Protein AF-A0AAV6ZN54-F1 (afdb_monomer)

Sequence (84 aa):
MVAFAGWSLPVQYQDSHMTSHLHTRQRCSLFDVSHMLQTRIHGKDRISFIESLVVGDIAELKPNQARGRSCDYSHRIYRQGAEL

Structure (mmCIF, N/CA/C/O backbone):
data_AF-A0AAV6ZN54-F1
#
_entry.id   AF-A0AAV6ZN54-F1
#
loop_
_atom_site.group_PDB
_atom_site.id
_atom_site.type_symbol
_atom_site.label_atom_id
_atom_site.label_alt_id
_atom_site.label_comp_id
_atom_site.label_asym_id
_atom_site.label_entity_id
_atom_site.label_seq_id
_atom_site.pdbx_PDB_ins_code
_atom_site.Cartn_x
_atom_site.Cartn_y
_atom_site.Cartn_z
_atom_site.occupancy
_atom_site.B_iso_or_equiv
_atom_site.auth_seq_id
_atom_site.auth_comp_id
_atom_site.auth_asym_id
_atom_site.auth_atom_id
_atom_site.pdbx_PDB_model_num
ATOM 1 N N . MET A 1 1 ? -2.319 -3.507 -23.638 1.00 75.06 1 MET A N 1
ATOM 2 C CA . MET A 1 1 ? -3.125 -3.668 -22.408 1.00 75.06 1 MET A CA 1
ATOM 3 C C . MET A 1 1 ? -3.273 -5.150 -22.126 1.00 75.06 1 MET A C 1
ATOM 5 O O . MET A 1 1 ? -3.365 -5.910 -23.083 1.00 75.06 1 MET A O 1
ATOM 9 N N . VAL A 1 2 ? -3.244 -5.559 -20.860 1.00 79.62 2 VAL A N 1
ATOM 10 C CA . VAL A 1 2 ? -3.323 -6.968 -20.440 1.00 79.62 2 VAL A CA 1
ATOM 11 C C . VAL A 1 2 ? -4.439 -7.120 -19.413 1.00 79.62 2 VAL A C 1
ATOM 13 O O . VAL A 1 2 ? -4.632 -6.243 -18.572 1.00 79.62 2 VAL A O 1
ATOM 16 N N . ALA A 1 3 ? -5.177 -8.226 -19.492 1.00 84.88 3 ALA A N 1
ATOM 17 C CA . ALA A 1 3 ? -6.199 -8.560 -18.512 1.00 84.88 3 ALA A CA 1
ATOM 18 C C . ALA A 1 3 ? -5.550 -9.061 -17.212 1.00 84.88 3 ALA A C 1
ATOM 20 O O . ALA A 1 3 ? -4.785 -10.025 -17.225 1.00 84.88 3 ALA A O 1
ATOM 21 N N . PHE A 1 4 ? -5.875 -8.425 -16.091 1.00 81.56 4 PHE A N 1
ATOM 22 C CA . PHE A 1 4 ? -5.414 -8.804 -14.760 1.00 81.56 4 PHE A CA 1
ATOM 23 C C . PHE A 1 4 ? -6.542 -8.622 -13.742 1.00 81.56 4 PHE A C 1
ATOM 25 O O . PHE A 1 4 ? -7.088 -7.531 -13.616 1.00 81.56 4 PHE A O 1
ATOM 32 N N . ALA A 1 5 ? -6.912 -9.691 -13.027 1.00 80.06 5 ALA A N 1
ATOM 33 C CA . ALA A 1 5 ? -7.973 -9.682 -12.009 1.00 80.06 5 ALA A CA 1
ATOM 34 C C . ALA A 1 5 ? -9.312 -9.050 -12.472 1.00 80.06 5 ALA A C 1
ATOM 36 O O . ALA A 1 5 ? -10.017 -8.427 -11.683 1.00 80.06 5 ALA A O 1
ATOM 37 N N . GLY A 1 6 ? -9.655 -9.185 -13.760 1.00 82.56 6 GLY A N 1
ATOM 38 C CA . GLY A 1 6 ? -10.860 -8.588 -14.358 1.00 82.56 6 GLY A CA 1
ATOM 39 C C . GLY A 1 6 ? -10.705 -7.136 -14.833 1.00 82.56 6 GLY A C 1
ATOM 40 O O . GLY A 1 6 ? -11.633 -6.593 -15.424 1.00 82.56 6 GLY A O 1
ATOM 41 N N . TRP A 1 7 ? -9.534 -6.526 -14.643 1.00 82.31 7 TRP A N 1
ATOM 42 C CA . TRP A 1 7 ? -9.196 -5.181 -15.106 1.00 82.31 7 TRP A CA 1
ATOM 43 C C . TRP A 1 7 ? -8.292 -5.230 -16.338 1.00 82.31 7 TRP A C 1
ATOM 45 O O . TRP A 1 7 ? -7.490 -6.147 -16.507 1.00 82.31 7 TRP A O 1
ATOM 55 N N . SER A 1 8 ? -8.395 -4.221 -17.201 1.00 86.19 8 SER A N 1
ATOM 56 C CA . SER A 1 8 ? -7.475 -4.025 -18.324 1.00 86.19 8 SER A CA 1
ATOM 57 C C . SER A 1 8 ? -6.376 -3.057 -17.895 1.00 86.19 8 SER A C 1
ATOM 59 O O . SER A 1 8 ? -6.627 -1.858 -17.794 1.00 86.19 8 SER A O 1
ATOM 61 N N . LEU A 1 9 ? -5.169 -3.569 -17.643 1.00 85.38 9 LEU A N 1
ATOM 62 C CA . LEU A 1 9 ? -4.044 -2.791 -17.120 1.00 85.38 9 LEU A CA 1
ATOM 63 C C . LEU A 1 9 ? -2.929 -2.590 -18.167 1.00 85.38 9 LEU A C 1
ATOM 65 O O . LEU A 1 9 ? -2.675 -3.471 -19.004 1.00 85.38 9 LEU A O 1
ATOM 69 N N . PRO A 1 10 ? -2.224 -1.446 -18.138 1.00 81.44 10 PRO A N 1
ATOM 70 C CA . PRO A 1 10 ? -1.044 -1.218 -18.961 1.00 81.44 10 PRO A CA 1
ATOM 71 C C . PRO A 1 10 ? 0.182 -1.894 -18.328 1.00 81.44 10 PRO A C 1
ATOM 73 O O . PRO A 1 10 ? 0.751 -1.402 -17.361 1.00 81.44 10 PRO A O 1
ATOM 76 N N . VAL A 1 11 ? 0.603 -3.037 -18.879 1.00 79.94 11 VAL A N 1
ATOM 77 C CA . VAL A 1 11 ? 1.793 -3.775 -18.398 1.00 79.94 11 VAL A CA 1
ATOM 78 C C . VAL A 1 11 ? 3.105 -3.102 -18.810 1.00 79.94 11 VAL A C 1
ATOM 80 O O . VAL A 1 11 ? 4.085 -3.139 -18.072 1.00 79.94 11 VAL A O 1
ATOM 83 N N . GLN A 1 12 ? 3.119 -2.459 -19.974 1.00 81.12 12 GLN A N 1
ATOM 84 C CA . GLN A 1 12 ? 4.238 -1.657 -20.451 1.00 81.12 12 GLN A CA 1
ATOM 85 C C . GLN A 1 12 ? 3.714 -0.442 -21.200 1.00 81.12 12 GLN A C 1
ATOM 87 O O . GLN A 1 12 ? 2.684 -0.516 -21.879 1.00 81.12 12 GLN A O 1
ATOM 92 N N . TYR A 1 13 ? 4.445 0.656 -21.066 1.00 80.69 13 TYR A N 1
ATOM 93 C CA . TYR A 1 13 ? 4.297 1.827 -21.918 1.00 80.69 13 TYR A CA 1
ATO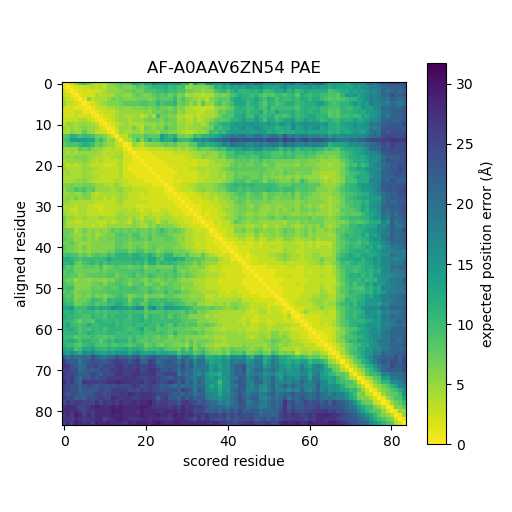M 94 C C . TYR A 1 13 ? 5.292 1.715 -23.084 1.00 80.69 13 TYR A C 1
ATOM 96 O O . TYR A 1 13 ? 5.845 0.645 -23.311 1.00 80.69 13 TYR A O 1
ATOM 104 N N . GLN A 1 14 ? 5.468 2.774 -23.873 1.00 74.00 14 GLN A N 1
ATOM 105 C CA . GLN A 1 14 ? 6.253 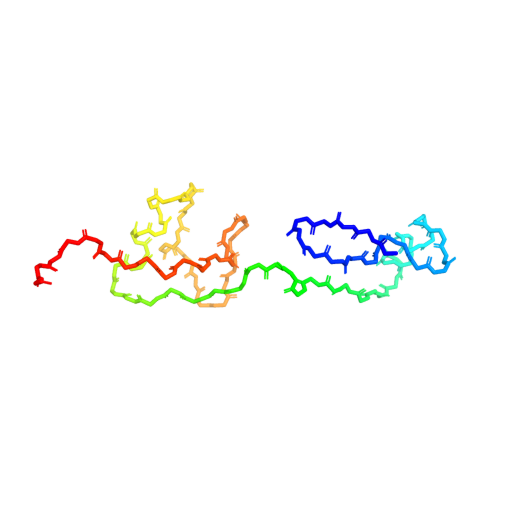2.735 -25.118 1.00 74.00 14 GLN A CA 1
ATOM 106 C C . GLN A 1 14 ? 7.699 2.224 -24.934 1.00 74.00 14 GLN A C 1
ATOM 108 O O . GLN A 1 14 ? 8.227 1.574 -25.833 1.00 74.00 14 GLN A O 1
ATOM 113 N N . ASP A 1 15 ? 8.310 2.480 -23.774 1.00 73.06 15 ASP A N 1
ATOM 114 C CA . ASP A 1 15 ? 9.665 2.041 -23.430 1.00 73.06 15 ASP A CA 1
ATOM 115 C C . ASP A 1 15 ? 9.714 0.643 -22.783 1.00 73.06 15 ASP A C 1
ATOM 117 O O . ASP A 1 15 ? 8.714 0.092 -22.324 1.00 73.06 15 ASP A O 1
ATOM 121 N N . SER A 1 16 ? 10.922 0.079 -22.670 1.00 81.19 16 SER A N 1
ATOM 122 C CA . SER A 1 16 ? 11.143 -1.200 -21.984 1.00 81.19 16 SER A CA 1
ATOM 123 C C . SER A 1 16 ? 10.841 -1.138 -20.477 1.00 81.19 16 SER A C 1
ATOM 125 O O . SER A 1 16 ? 11.082 -0.123 -19.817 1.00 81.19 16 SER A O 1
ATOM 127 N N . HIS A 1 17 ? 10.443 -2.275 -19.894 1.00 83.38 17 HIS A N 1
ATOM 128 C CA . HIS A 1 17 ? 10.272 -2.429 -18.442 1.00 83.38 17 HIS A CA 1
ATOM 129 C C . HIS A 1 17 ? 11.510 -2.015 -17.634 1.00 83.38 17 HIS A C 1
ATOM 131 O O . HIS A 1 17 ? 11.386 -1.426 -16.561 1.00 83.38 17 HIS A O 1
ATOM 137 N N . MET A 1 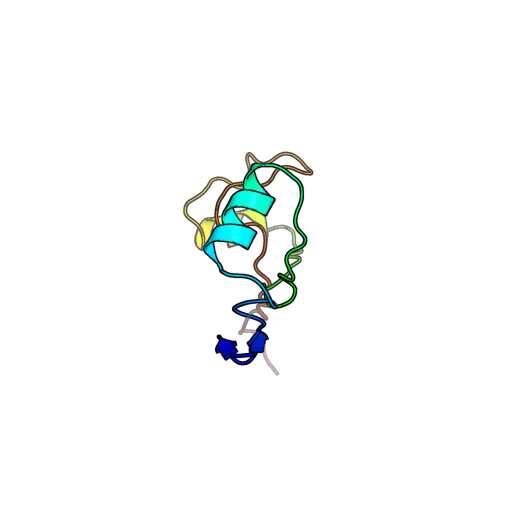18 ? 12.708 -2.306 -18.154 1.00 87.62 18 MET A N 1
ATOM 138 C CA . MET A 1 18 ? 13.974 -1.952 -17.508 1.00 87.62 18 MET A CA 1
ATOM 139 C C . MET A 1 18 ? 14.149 -0.437 -17.436 1.00 87.62 18 MET A C 1
ATOM 141 O O . MET A 1 18 ? 14.538 0.092 -16.394 1.00 87.62 18 MET A O 1
ATOM 145 N N . THR A 1 19 ? 13.804 0.266 -18.516 1.00 88.38 19 THR A N 1
ATOM 146 C CA . THR A 1 19 ? 13.842 1.729 -18.574 1.00 88.38 19 THR A CA 1
ATOM 147 C C . THR A 1 19 ? 12.881 2.331 -17.555 1.00 88.38 19 THR A C 1
ATOM 149 O O . THR A 1 19 ? 13.294 3.180 -16.765 1.00 88.38 19 THR A O 1
ATOM 152 N N . SER A 1 20 ? 11.630 1.859 -17.505 1.00 87.31 20 SER A N 1
ATOM 153 C CA . SER A 1 20 ? 10.650 2.329 -16.517 1.00 87.31 20 SER A CA 1
ATOM 154 C C . SER A 1 20 ? 11.103 2.043 -15.084 1.00 87.31 20 SER A C 1
ATOM 156 O O . SER A 1 20 ? 11.012 2.923 -14.231 1.00 87.31 20 SER A O 1
ATOM 158 N N . HIS A 1 21 ? 11.668 0.859 -14.817 1.00 90.31 21 HIS A N 1
ATOM 159 C CA . HIS A 1 21 ? 12.166 0.510 -13.487 1.00 90.31 21 HIS A CA 1
ATOM 160 C C . HIS A 1 21 ? 13.304 1.431 -13.028 1.00 90.31 21 HIS A C 1
ATOM 162 O O . HIS A 1 21 ? 13.270 1.963 -11.913 1.00 90.31 21 HIS A O 1
ATOM 168 N N . LEU A 1 22 ? 14.300 1.650 -13.892 1.00 93.50 22 LEU A N 1
ATOM 169 C CA . LEU A 1 22 ? 15.412 2.558 -13.608 1.00 93.50 22 LEU A CA 1
ATOM 170 C C . LEU A 1 22 ? 14.920 3.999 -13.438 1.00 93.50 22 LEU A C 1
ATOM 172 O O . LEU A 1 22 ? 15.373 4.690 -12.526 1.00 93.50 22 LEU A O 1
ATOM 176 N N . HIS A 1 23 ? 13.951 4.433 -14.247 1.00 91.31 23 HIS A N 1
ATOM 177 C CA . HIS A 1 23 ? 13.351 5.759 -14.137 1.00 91.31 23 HIS A CA 1
ATOM 178 C C . HIS A 1 23 ? 12.652 5.965 -12.787 1.00 91.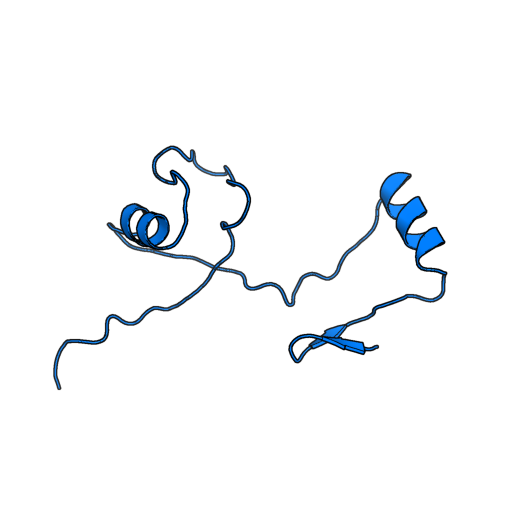31 23 HIS A C 1
ATOM 180 O O . HIS A 1 23 ? 12.903 6.977 -12.138 1.00 91.31 23 HIS A O 1
ATOM 186 N N . THR A 1 24 ? 11.854 5.005 -12.307 1.00 92.56 24 THR A N 1
ATOM 187 C CA . THR A 1 24 ? 11.213 5.091 -10.982 1.00 92.56 24 THR A CA 1
ATOM 188 C C . THR A 1 24 ? 12.229 5.182 -9.849 1.00 92.56 24 THR A C 1
ATOM 190 O O . THR A 1 24 ? 11.995 5.891 -8.877 1.00 92.56 24 THR A O 1
ATOM 193 N N . ARG A 1 25 ? 13.367 4.485 -9.959 1.00 94.00 25 ARG A N 1
ATOM 194 C CA . ARG A 1 25 ? 14.413 4.519 -8.924 1.00 94.00 25 ARG A CA 1
ATOM 195 C C . ARG A 1 25 ? 15.251 5.794 -8.936 1.00 94.00 25 ARG A C 1
ATOM 197 O O . ARG A 1 25 ? 15.731 6.198 -7.885 1.00 94.00 25 ARG A O 1
ATOM 204 N N . GLN A 1 26 ? 15.478 6.377 -10.110 1.00 95.44 26 GLN A N 1
ATOM 205 C CA . GLN A 1 26 ? 16.333 7.558 -10.274 1.00 95.44 26 GLN A CA 1
ATOM 206 C C . GLN A 1 26 ? 15.555 8.878 -10.221 1.00 95.44 26 GLN A C 1
ATOM 208 O O . GLN A 1 26 ? 16.153 9.928 -10.003 1.00 95.44 26 GLN A O 1
ATOM 213 N N . ARG A 1 27 ? 14.249 8.847 -10.499 1.00 92.81 27 ARG A N 1
ATOM 214 C CA . ARG A 1 27 ? 13.384 10.025 -10.637 1.00 92.81 27 ARG A CA 1
ATOM 215 C C . ARG A 1 27 ? 12.046 9.778 -9.928 1.00 92.81 27 ARG A C 1
ATOM 217 O O . ARG A 1 27 ? 12.023 9.306 -8.799 1.00 92.81 27 ARG A O 1
ATOM 224 N N . CYS A 1 28 ? 10.938 10.135 -10.574 1.00 91.75 28 CYS A N 1
ATOM 225 C CA . CYS A 1 28 ? 9.576 9.963 -10.091 1.00 91.75 28 CYS A CA 1
ATOM 226 C C . CYS A 1 28 ? 8.773 9.212 -11.156 1.00 91.75 28 CYS A C 1
ATOM 228 O O . CYS A 1 28 ? 9.048 9.325 -12.348 1.00 91.75 28 CYS A O 1
ATOM 230 N N . SER A 1 29 ? 7.790 8.420 -10.749 1.00 89.81 29 SER A N 1
ATOM 231 C CA . SER A 1 29 ? 6.895 7.724 -11.673 1.00 89.81 29 SER A CA 1
ATOM 232 C C . SER A 1 29 ? 5.485 7.714 -11.121 1.00 89.81 29 SER A C 1
ATOM 234 O O . SER A 1 29 ? 5.290 7.702 -9.907 1.00 89.81 29 SER A O 1
ATOM 236 N N . LEU A 1 30 ? 4.513 7.707 -12.027 1.00 88.94 30 LEU A N 1
ATOM 237 C CA . LEU A 1 30 ? 3.103 7.600 -11.691 1.00 88.94 30 LEU A CA 1
ATOM 238 C C . LEU A 1 30 ? 2.639 6.158 -11.896 1.00 88.94 30 LEU A C 1
ATOM 240 O O . LEU A 1 30 ? 2.919 5.557 -12.933 1.00 88.94 30 LEU A O 1
ATOM 244 N N . PHE A 1 31 ? 1.911 5.629 -10.916 1.00 87.88 31 PHE A N 1
ATOM 245 C CA . PHE A 1 31 ? 1.330 4.293 -10.961 1.00 87.88 31 PHE A CA 1
ATOM 246 C C . PHE A 1 31 ? -0.182 4.391 -10.809 1.00 87.88 31 PHE A C 1
ATOM 248 O O . PHE A 1 31 ? -0.672 4.971 -9.841 1.00 87.88 31 PHE A O 1
ATOM 255 N N . ASP A 1 32 ? -0.910 3.802 -11.754 1.00 87.00 32 ASP A N 1
ATOM 256 C CA . ASP A 1 32 ? -2.345 3.590 -11.614 1.00 87.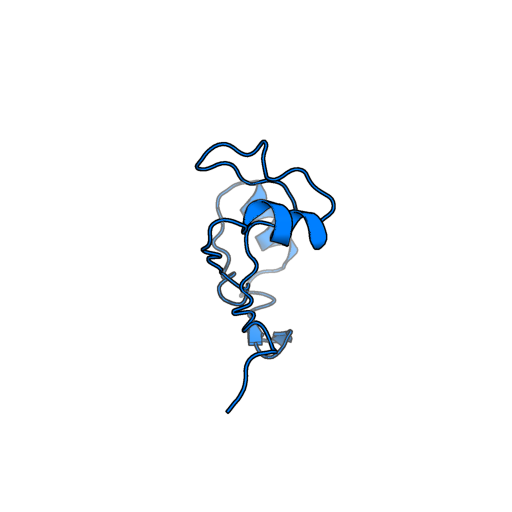00 32 ASP A CA 1
ATOM 257 C C . ASP A 1 32 ? -2.585 2.323 -10.779 1.00 87.00 32 ASP A C 1
ATOM 259 O O . ASP A 1 32 ? -2.403 1.194 -11.241 1.00 87.00 32 ASP A O 1
ATOM 263 N N . VAL A 1 33 ? -2.958 2.532 -9.518 1.00 85.94 33 VAL A N 1
ATOM 264 C CA . VAL A 1 33 ? -3.325 1.478 -8.561 1.00 85.94 33 VAL A CA 1
ATOM 265 C C . VAL A 1 33 ? -4.820 1.501 -8.242 1.00 85.94 33 VAL A C 1
ATOM 267 O O . VAL A 1 33 ? -5.243 0.937 -7.238 1.00 85.94 33 VAL A O 1
ATOM 270 N N . SER A 1 34 ? -5.648 2.126 -9.085 1.00 83.31 34 SER A N 1
ATOM 271 C CA . SER A 1 34 ? -7.084 2.296 -8.818 1.00 83.31 34 SER A CA 1
ATOM 272 C C . SER A 1 34 ? -7.872 0.985 -8.752 1.00 83.31 34 SER A C 1
ATOM 274 O O . SER A 1 34 ? -8.969 0.964 -8.206 1.00 83.31 34 SER A O 1
ATOM 276 N N . HIS A 1 35 ? -7.317 -0.117 -9.264 1.00 82.56 35 HIS A N 1
ATOM 277 C CA . HIS A 1 35 ? -7.905 -1.451 -9.129 1.00 82.56 35 HIS A CA 1
ATOM 278 C C . HIS A 1 35 ? -7.713 -2.068 -7.728 1.00 82.56 35 HIS A C 1
ATOM 280 O O . HIS A 1 35 ? -8.319 -3.100 -7.433 1.00 82.56 35 HIS A O 1
ATOM 286 N N . MET A 1 36 ? -6.866 -1.483 -6.870 1.00 82.56 36 MET A N 1
ATOM 287 C CA . MET A 1 36 ? -6.707 -1.929 -5.486 1.00 82.56 36 MET A CA 1
ATOM 288 C C . MET A 1 36 ? -7.926 -1.536 -4.650 1.00 82.56 36 MET A C 1
ATOM 290 O O . MET A 1 36 ? -8.453 -0.429 -4.752 1.00 82.56 36 MET A O 1
ATOM 294 N N . LEU A 1 37 ? -8.378 -2.465 -3.810 1.00 82.12 37 LEU A N 1
ATOM 295 C CA . LEU A 1 37 ? -9.569 -2.279 -2.993 1.00 82.12 37 LEU A CA 1
ATOM 296 C C . LEU A 1 37 ? -9.315 -1.240 -1.891 1.00 82.12 37 LEU A C 1
ATOM 298 O O . LEU A 1 37 ? -8.446 -1.440 -1.054 1.00 82.12 37 LEU A O 1
ATOM 302 N N . GLN A 1 38 ? -10.114 -0.170 -1.861 1.00 80.12 38 GLN A N 1
ATOM 303 C CA . GLN A 1 38 ? -10.056 0.872 -0.828 1.00 80.12 38 GLN A CA 1
ATOM 304 C C . GLN A 1 38 ? -11.261 0.855 0.099 1.00 80.12 38 GLN A C 1
ATOM 306 O O . GLN A 1 38 ? -12.399 0.592 -0.309 1.00 80.12 38 GLN A O 1
ATOM 311 N N . THR A 1 39 ? -11.028 1.196 1.367 1.00 78.75 39 THR A N 1
ATOM 312 C CA . THR A 1 39 ? -11.909 0.728 2.437 1.00 78.75 39 THR A CA 1
ATOM 313 C C . THR A 1 39 ? -12.057 1.635 3.612 1.00 78.75 39 THR A C 1
ATOM 315 O O . THR A 1 39 ? -11.070 2.135 4.140 1.00 78.75 39 THR A O 1
ATOM 318 N N . ARG A 1 40 ? -13.272 1.653 4.177 1.00 83.88 40 ARG A N 1
ATOM 319 C CA . ARG A 1 40 ? -13.476 2.136 5.542 1.00 83.88 40 ARG A CA 1
ATOM 320 C C . ARG A 1 40 ? -14.325 1.176 6.369 1.00 83.88 40 ARG A C 1
ATOM 322 O O . ARG A 1 40 ? -15.364 0.710 5.908 1.00 83.88 40 ARG A O 1
ATOM 329 N N . ILE A 1 41 ? -13.870 0.896 7.589 1.00 82.75 41 ILE A N 1
ATOM 330 C CA . ILE A 1 41 ? -14.561 0.046 8.565 1.00 82.75 41 ILE A CA 1
ATOM 331 C C . ILE A 1 41 ? -14.941 0.912 9.758 1.00 82.75 41 ILE A C 1
ATOM 333 O O . ILE A 1 41 ? -14.100 1.590 10.349 1.00 82.75 41 ILE A O 1
ATOM 337 N N . HIS A 1 42 ? -16.224 0.891 10.103 1.00 85.50 42 HIS A N 1
ATOM 338 C CA . HIS A 1 42 ? -16.802 1.710 11.160 1.00 85.50 42 HIS A CA 1
ATOM 339 C C . HIS A 1 42 ? -17.467 0.813 12.202 1.00 85.50 42 HIS A C 1
ATOM 341 O O . HIS A 1 42 ? -18.013 -0.234 11.870 1.00 85.50 42 HIS A O 1
ATOM 347 N N . GLY A 1 43 ? -17.432 1.235 13.464 1.00 89.69 43 GLY A N 1
ATOM 348 C CA . GLY A 1 43 ? -18.029 0.492 14.570 1.00 89.69 43 GLY A CA 1
ATOM 349 C C . GLY A 1 43 ? -17.203 0.579 15.848 1.00 89.69 43 GLY A C 1
ATOM 350 O O . GLY A 1 43 ? -16.027 0.964 15.827 1.00 89.69 43 GLY A O 1
ATOM 351 N N . LYS A 1 44 ? -17.844 0.222 16.965 1.00 88.25 44 LYS A N 1
ATOM 352 C CA . LYS A 1 44 ? -17.204 0.159 18.285 1.00 88.25 44 LYS A CA 1
ATOM 353 C C . LYS A 1 44 ? -16.174 -0.975 18.337 1.00 88.25 44 LYS A C 1
ATOM 355 O O . LYS A 1 44 ? -15.045 -0.734 18.743 1.00 88.25 44 LYS A O 1
ATOM 360 N N . ASP A 1 45 ? -16.511 -2.127 17.758 1.00 88.88 45 ASP A N 1
ATOM 361 C CA . ASP A 1 45 ? -15.701 -3.355 17.833 1.00 88.88 45 ASP A CA 1
ATOM 362 C C . ASP A 1 45 ? -14.741 -3.544 16.644 1.00 88.88 45 ASP A C 1
ATOM 364 O O . ASP A 1 45 ? -14.193 -4.624 16.431 1.00 88.88 45 ASP A O 1
ATOM 368 N N . ARG A 1 46 ? -14.520 -2.492 15.842 1.00 88.06 46 ARG A N 1
ATOM 369 C CA . ARG A 1 46 ? -13.748 -2.571 14.586 1.00 88.06 46 ARG A CA 1
ATOM 370 C C . ARG A 1 46 ? -12.314 -3.086 14.769 1.00 88.06 46 ARG A C 1
ATOM 372 O O . ARG A 1 46 ? -11.788 -3.713 13.862 1.00 88.06 46 ARG A O 1
ATOM 379 N N . ILE A 1 47 ? -11.692 -2.804 15.916 1.00 87.19 47 ILE A N 1
ATOM 380 C CA . ILE A 1 47 ? -10.305 -3.193 16.205 1.00 87.19 47 ILE A CA 1
ATOM 381 C C . ILE A 1 47 ? -10.240 -4.705 16.428 1.00 87.19 47 ILE A C 1
ATOM 383 O O . ILE A 1 47 ? -9.605 -5.402 15.644 1.00 87.19 47 ILE A O 1
ATOM 387 N N . SER A 1 48 ? -11.011 -5.213 17.395 1.00 88.50 48 SER A N 1
ATOM 388 C CA . SER A 1 48 ? -11.099 -6.650 17.688 1.00 88.50 48 SER A CA 1
ATOM 389 C C . SER A 1 48 ? -11.524 -7.469 16.464 1.00 88.50 48 SER A C 1
ATOM 391 O O . SER A 1 48 ? -10.994 -8.552 16.226 1.00 88.50 48 SER A O 1
ATOM 393 N N . PHE A 1 49 ? -12.429 -6.932 15.639 1.00 88.44 49 PHE A N 1
ATOM 394 C CA . PHE A 1 49 ? -12.831 -7.585 14.398 1.00 88.44 49 PHE A CA 1
ATOM 395 C C . PHE A 1 49 ? -11.663 -7.750 13.411 1.00 88.44 49 PHE A C 1
ATOM 397 O O . PHE A 1 49 ? -11.465 -8.846 12.893 1.00 88.44 49 PHE A O 1
ATOM 404 N N . ILE A 1 50 ? -10.860 -6.712 13.153 1.00 87.62 50 ILE A N 1
ATOM 405 C CA . ILE A 1 50 ? -9.753 -6.837 12.189 1.00 87.62 50 ILE A CA 1
ATOM 406 C C . ILE A 1 50 ? -8.596 -7.657 12.751 1.00 87.62 50 ILE A C 1
ATOM 408 O O . ILE A 1 50 ? -7.993 -8.428 12.009 1.00 87.62 50 ILE A O 1
ATOM 412 N N . GLU A 1 51 ? -8.337 -7.575 14.051 1.00 89.06 51 GLU A N 1
ATOM 413 C CA . GLU A 1 51 ? -7.339 -8.423 14.715 1.00 89.06 51 GLU A CA 1
ATOM 414 C C . GLU A 1 51 ? -7.717 -9.912 14.674 1.00 89.06 51 GLU A C 1
ATOM 416 O O . GLU A 1 51 ? -6.839 -10.768 14.682 1.00 89.06 51 GLU A O 1
ATOM 421 N N . SER A 1 52 ? -9.007 -10.247 14.543 1.00 89.50 52 SER A N 1
ATOM 422 C CA . SER A 1 52 ? -9.431 -11.634 14.298 1.00 89.50 52 SER A CA 1
ATOM 423 C C . SER A 1 52 ? -9.110 -12.139 12.882 1.00 89.50 52 SER A C 1
ATOM 425 O O . SER A 1 52 ? -9.013 -13.346 12.668 1.00 89.50 52 SER A O 1
ATOM 427 N N . LEU A 1 53 ? -8.944 -11.233 11.911 1.00 87.94 53 LEU A N 1
ATOM 428 C CA . LEU A 1 53 ? -8.688 -11.558 10.502 1.00 87.94 53 LEU A CA 1
ATOM 429 C C . LEU A 1 53 ? -7.210 -11.448 10.117 1.00 87.94 53 LEU A C 1
ATOM 431 O O . LEU A 1 53 ? -6.769 -12.087 9.162 1.00 87.94 53 LEU A O 1
ATOM 435 N N . VAL A 1 54 ? -6.450 -10.609 10.819 1.00 83.75 54 VAL A N 1
ATOM 436 C CA .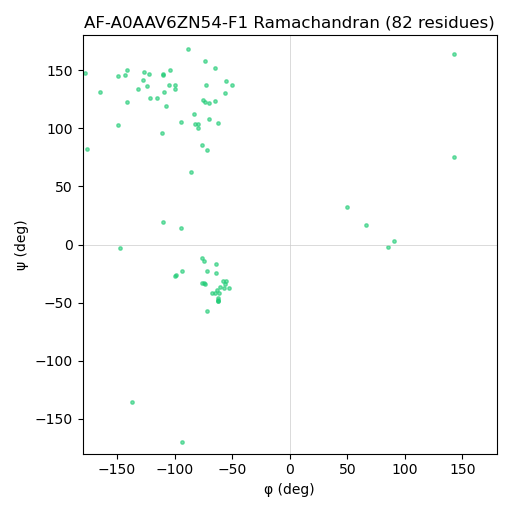 VAL A 1 54 ? -5.064 -10.276 10.490 1.00 83.75 54 VAL A CA 1
ATOM 437 C C . VAL A 1 54 ? -4.169 -10.581 11.677 1.00 83.75 54 VAL A C 1
ATOM 439 O O . VAL A 1 54 ? -4.455 -10.205 12.806 1.00 83.75 54 VAL A O 1
ATOM 442 N N . VAL A 1 55 ? -3.016 -11.189 11.404 1.00 83.75 55 VAL A N 1
ATOM 443 C CA . VAL A 1 55 ? -1.955 -11.344 12.401 1.00 83.75 55 VAL A CA 1
ATOM 444 C C . VAL A 1 55 ? -1.239 -10.000 12.571 1.00 83.75 55 VAL A C 1
ATOM 446 O O . VAL A 1 55 ? -0.251 -9.716 11.890 1.00 83.75 55 VAL A O 1
ATOM 449 N N . GLY A 1 56 ? -1.771 -9.141 13.439 1.00 80.25 56 GLY A N 1
ATOM 450 C CA . GLY A 1 56 ? -1.178 -7.848 13.769 1.00 80.25 56 GLY A CA 1
ATOM 451 C C . GLY A 1 56 ? -1.967 -7.093 14.835 1.00 80.25 56 GLY A C 1
ATOM 452 O O . GLY A 1 56 ? -3.183 -7.205 14.891 1.00 80.25 56 GLY A O 1
ATOM 453 N N . ASP A 1 57 ? -1.256 -6.315 15.653 1.00 84.69 57 ASP A N 1
ATOM 454 C CA . ASP A 1 57 ? -1.844 -5.438 16.671 1.00 84.69 57 ASP A CA 1
ATOM 455 C C . ASP A 1 57 ? -2.266 -4.107 16.030 1.00 84.69 57 ASP A C 1
ATOM 457 O O . ASP A 1 57 ? -1.435 -3.331 15.532 1.00 84.69 57 ASP A O 1
ATOM 461 N N . ILE A 1 58 ? -3.576 -3.884 15.981 1.00 85.00 58 ILE A N 1
ATOM 462 C CA . ILE A 1 58 ? -4.205 -2.686 15.420 1.00 85.00 58 ILE A CA 1
ATOM 463 C C . ILE A 1 58 ? -4.572 -1.715 16.536 1.00 85.00 58 ILE A C 1
ATOM 465 O O . ILE A 1 58 ? -4.596 -0.507 16.290 1.00 85.00 58 ILE A O 1
ATOM 469 N N . ALA A 1 59 ? -4.805 -2.206 17.753 1.00 86.12 59 ALA A N 1
ATOM 470 C CA . ALA A 1 59 ? -5.028 -1.380 18.931 1.00 86.12 59 ALA A CA 1
ATOM 471 C C . ALA A 1 59 ? -3.867 -0.404 19.192 1.00 86.12 59 ALA A C 1
ATOM 473 O O . ALA A 1 59 ? -4.103 0.729 19.613 1.00 86.12 59 ALA A O 1
ATOM 474 N N . GLU A 1 60 ? -2.628 -0.798 18.889 1.00 88.62 60 GLU A N 1
ATOM 475 C CA . GLU A 1 60 ? -1.438 0.047 19.062 1.00 88.62 60 GLU A CA 1
ATOM 476 C C . GLU A 1 60 ? -1.303 1.167 18.004 1.00 88.62 60 GLU A C 1
ATOM 478 O O . GLU A 1 60 ? -0.497 2.090 18.159 1.00 88.62 60 GLU A O 1
ATOM 483 N N . LEU A 1 61 ? -2.059 1.122 16.900 1.00 85.44 61 LEU A N 1
ATOM 484 C CA . LEU A 1 61 ? -1.896 2.093 15.814 1.00 85.44 61 LEU A CA 1
ATOM 485 C C . LEU A 1 61 ? -2.451 3.469 16.182 1.00 85.44 61 LEU A C 1
ATOM 487 O O . LEU A 1 61 ? -3.643 3.648 16.440 1.00 85.44 61 LEU A O 1
ATOM 491 N N . LYS A 1 62 ? -1.585 4.485 16.120 1.00 84.94 62 LYS A N 1
ATOM 492 C CA . LYS A 1 62 ? -2.003 5.882 16.272 1.00 84.94 62 LYS A CA 1
ATOM 493 C C . LYS A 1 62 ? -2.733 6.357 15.009 1.00 84.94 62 LYS A C 1
ATOM 495 O O . LYS A 1 62 ? -2.509 5.819 13.921 1.00 84.94 62 LYS A O 1
ATOM 500 N N . PRO A 1 63 ? -3.571 7.404 15.112 1.00 80.75 63 PRO A N 1
ATOM 501 C CA . PRO A 1 63 ? -4.173 8.027 13.938 1.00 80.75 63 PRO A CA 1
ATOM 502 C C . PRO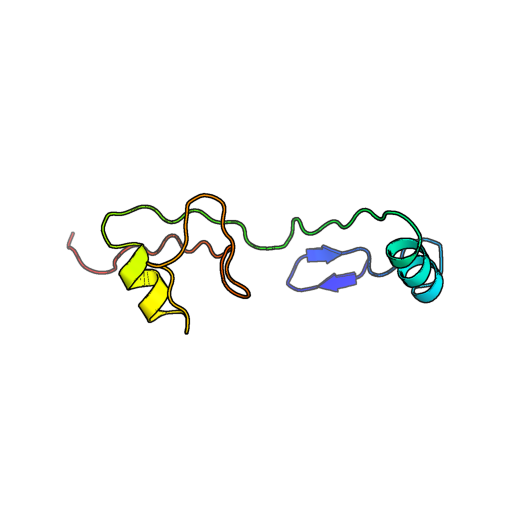 A 1 63 ? -3.120 8.363 12.870 1.00 80.75 63 PRO A C 1
ATOM 504 O O . PRO A 1 63 ? -2.044 8.862 13.196 1.00 80.75 63 PRO A O 1
ATOM 507 N N . ASN A 1 64 ? -3.446 8.098 11.602 1.00 80.88 64 ASN A N 1
ATOM 508 C CA . ASN A 1 64 ? -2.574 8.280 10.430 1.00 80.88 64 ASN A CA 1
ATOM 509 C C . ASN A 1 64 ? -1.337 7.365 10.367 1.00 80.88 64 ASN A C 1
ATOM 511 O O . ASN A 1 64 ? -0.419 7.637 9.594 1.00 80.88 64 ASN A O 1
ATOM 515 N N . GLN A 1 65 ? -1.306 6.272 11.134 1.00 79.25 65 GLN A N 1
ATOM 516 C CA . GLN A 1 65 ? -0.297 5.227 10.979 1.00 79.25 65 GLN A CA 1
ATOM 517 C C . GLN A 1 65 ? -0.844 4.040 10.188 1.00 79.25 65 GLN A C 1
ATOM 519 O O . GLN A 1 65 ? -1.962 3.578 10.407 1.00 79.25 65 GLN A O 1
ATOM 524 N N . ALA A 1 66 ? -0.018 3.532 9.279 1.00 70.06 66 ALA A N 1
ATOM 525 C CA . ALA A 1 66 ? -0.267 2.313 8.527 1.00 70.06 66 ALA A CA 1
ATOM 526 C C . ALA A 1 66 ? 0.611 1.186 9.088 1.00 70.06 66 ALA A C 1
ATOM 528 O O . ALA A 1 66 ? 1.796 1.399 9.356 1.00 70.06 66 ALA A O 1
ATOM 529 N N . ARG A 1 67 ? 0.051 -0.020 9.239 1.00 68.62 67 ARG A N 1
ATOM 530 C CA . ARG A 1 67 ? 0.812 -1.234 9.573 1.00 68.62 67 ARG A CA 1
ATOM 531 C C . ARG A 1 67 ? 0.851 -2.142 8.351 1.00 68.62 67 ARG A C 1
ATOM 533 O O . ARG A 1 67 ? -0.169 -2.377 7.708 1.00 68.62 67 ARG A O 1
ATOM 540 N N . GLY A 1 68 ? 2.043 -2.621 8.006 1.00 54.59 68 GLY A N 1
ATOM 541 C CA . GLY A 1 68 ? 2.267 -3.372 6.772 1.00 54.59 68 GLY A CA 1
ATOM 542 C C . GLY A 1 68 ? 1.362 -4.604 6.629 1.00 54.59 68 GLY A C 1
ATOM 543 O O . GLY A 1 68 ? 1.324 -5.449 7.519 1.00 54.59 68 GLY A O 1
ATOM 544 N N . ARG A 1 69 ? 0.733 -4.702 5.445 1.00 39.75 69 ARG A N 1
ATOM 545 C CA . ARG A 1 69 ? -0.107 -5.781 4.868 1.00 39.75 69 ARG A CA 1
ATOM 546 C C . ARG A 1 69 ? -1.631 -5.772 5.077 1.00 39.75 69 ARG A C 1
ATOM 548 O O . ARG A 1 69 ? -2.256 -6.684 4.546 1.00 39.75 69 ARG A O 1
ATOM 555 N N . SER A 1 70 ? -2.267 -4.790 5.723 1.00 41.81 70 SER A N 1
ATOM 556 C CA . SER A 1 70 ? -3.746 -4.861 5.863 1.00 41.81 70 SER A CA 1
ATOM 557 C C . SER A 1 70 ? -4.540 -3.555 5.876 1.00 41.81 70 SER A C 1
ATOM 559 O O . SER A 1 70 ? -5.769 -3.596 5.908 1.00 41.81 70 SER A O 1
ATOM 561 N N . CYS A 1 71 ? -3.901 -2.393 5.825 1.00 39.94 71 CYS A N 1
ATOM 562 C CA . CYS A 1 71 ? -4.605 -1.112 5.856 1.00 39.94 71 CYS A CA 1
ATOM 563 C C . CYS A 1 71 ? -5.059 -0.667 4.456 1.00 39.94 71 CYS A C 1
ATOM 565 O O . CYS A 1 71 ? -4.584 0.343 3.967 1.00 39.94 71 CYS A O 1
ATOM 567 N N . ASP A 1 72 ? -5.930 -1.470 3.836 1.00 42.47 72 ASP A N 1
ATOM 568 C CA . ASP A 1 72 ? -6.849 -1.134 2.731 1.00 42.47 72 ASP A CA 1
ATOM 569 C C . ASP A 1 72 ? -7.710 -2.395 2.445 1.00 42.47 72 ASP A C 1
ATOM 571 O O . ASP A 1 72 ? -7.347 -3.222 1.610 1.00 42.47 72 ASP A O 1
ATOM 575 N N . TYR A 1 73 ? -8.793 -2.653 3.211 1.00 41.44 73 TYR A N 1
ATOM 576 C CA . TYR A 1 73 ? -9.653 -3.839 2.960 1.00 41.44 73 TYR A CA 1
ATOM 577 C C . TYR A 1 73 ? -11.170 -3.779 3.294 1.00 41.44 73 TYR A C 1
ATOM 579 O O . TYR A 1 73 ? -11.573 -3.933 4.448 1.00 41.44 73 TYR A O 1
ATOM 587 N N . SER A 1 74 ? -12.054 -3.616 2.291 1.00 33.22 74 SER A N 1
ATOM 588 C CA . SER A 1 74 ? -13.442 -3.145 2.469 1.00 33.22 74 SER A CA 1
ATOM 589 C C . SER A 1 74 ? -14.334 -4.281 2.185 1.00 33.22 74 SER A C 1
ATOM 591 O O . SER A 1 74 ? -14.753 -4.519 1.059 1.00 33.22 74 SER A O 1
ATOM 593 N N . HIS A 1 75 ? -14.701 -4.923 3.272 1.00 32.62 75 HIS A N 1
ATOM 594 C CA . HIS A 1 75 ? -15.889 -5.717 3.270 1.00 32.62 75 HIS A CA 1
ATOM 595 C C . HIS A 1 75 ? -16.955 -5.001 4.078 1.00 32.62 75 HIS A C 1
ATOM 597 O O . HIS A 1 75 ? -16.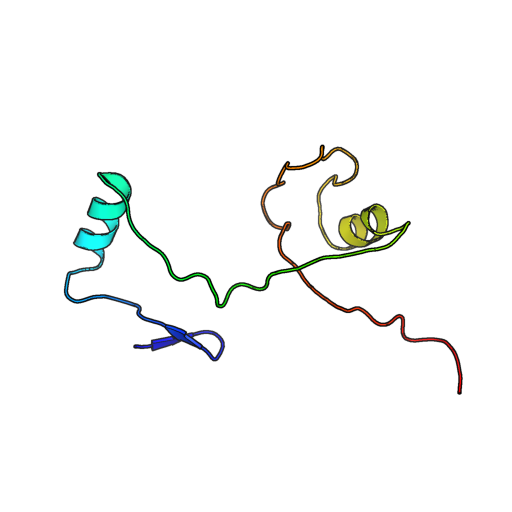826 -4.751 5.275 1.00 32.62 75 HIS A O 1
ATOM 603 N N . ARG A 1 76 ? -18.046 -4.681 3.384 1.00 30.33 76 ARG A N 1
ATOM 604 C CA . ARG A 1 76 ? -19.340 -4.422 3.998 1.00 30.33 76 ARG A CA 1
ATOM 605 C C . ARG A 1 76 ? -19.863 -5.781 4.470 1.00 30.33 76 ARG A C 1
ATOM 607 O O . ARG A 1 76 ? -20.601 -6.443 3.749 1.00 30.33 76 ARG A O 1
ATOM 614 N N . ILE A 1 77 ? -19.397 -6.244 5.630 1.00 40.41 77 ILE A N 1
ATOM 615 C CA . ILE A 1 77 ? -19.905 -7.480 6.230 1.00 40.41 77 ILE A CA 1
ATOM 616 C C . ILE A 1 77 ? -21.226 -7.142 6.912 1.00 40.41 77 ILE A C 1
ATOM 618 O O . ILE A 1 77 ? -21.258 -6.583 8.006 1.00 40.41 77 ILE A O 1
ATOM 622 N N . TYR A 1 78 ? -22.329 -7.456 6.236 1.00 33.97 78 TYR A N 1
ATOM 623 C CA . TYR A 1 78 ? -23.613 -7.591 6.907 1.00 33.97 78 TYR A CA 1
ATOM 624 C C . TYR A 1 78 ? -23.508 -8.788 7.853 1.00 33.97 78 TYR A C 1
ATOM 626 O O . TYR A 1 78 ? -23.160 -9.892 7.437 1.00 33.97 78 TYR A O 1
ATOM 634 N N . ARG A 1 79 ? -23.780 -8.560 9.140 1.00 32.69 79 ARG A N 1
ATOM 635 C CA . ARG A 1 79 ? -23.946 -9.629 10.124 1.00 32.69 79 ARG A CA 1
ATOM 636 C C . ARG A 1 79 ? -25.151 -10.461 9.686 1.00 32.69 79 ARG A C 1
ATOM 638 O O . ARG A 1 79 ? -26.285 -10.007 9.802 1.00 32.69 79 ARG A O 1
ATOM 645 N N . GLN A 1 80 ? -24.906 -11.644 9.137 1.00 39.53 80 GLN A N 1
ATOM 646 C CA . GLN A 1 80 ? -25.964 -12.595 8.828 1.00 39.53 80 GLN A CA 1
ATOM 647 C C . GLN A 1 80 ? -26.506 -13.142 10.154 1.00 39.53 80 GLN A C 1
ATOM 649 O O . GLN A 1 80 ? -25.802 -13.862 10.860 1.00 39.53 80 GLN A O 1
ATOM 654 N N . GLY A 1 81 ? -27.72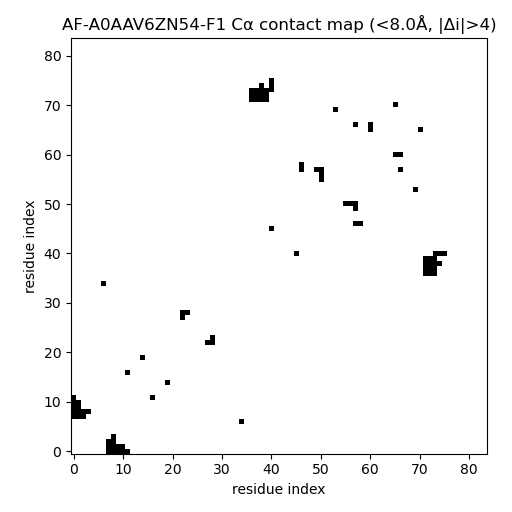3 -12.726 10.516 1.00 41.91 81 GLY A N 1
ATOM 655 C CA . GLY A 1 81 ? -28.466 -13.257 11.660 1.00 41.91 81 GLY A CA 1
ATOM 656 C C . GLY A 1 81 ? -29.285 -12.216 12.426 1.00 41.91 81 GLY A C 1
ATOM 657 O O . GLY A 1 81 ? -28.883 -11.827 13.519 1.00 41.91 81 GLY A O 1
ATOM 658 N N . ALA A 1 82 ? -30.418 -11.789 11.862 1.00 30.59 82 ALA A N 1
ATOM 659 C CA . ALA A 1 82 ? -31.621 -11.379 12.597 1.00 30.59 82 ALA A CA 1
ATOM 660 C C . ALA A 1 82 ? -32.805 -11.318 11.611 1.00 30.59 82 ALA A C 1
ATOM 662 O O . ALA A 1 82 ? -32.665 -10.791 10.512 1.00 30.59 82 ALA A O 1
ATOM 663 N N . GLU A 1 83 ? -33.913 -11.933 12.007 1.00 32.38 83 GLU A N 1
ATOM 664 C CA . GLU A 1 83 ? -35.140 -12.247 11.264 1.00 32.38 83 GLU A CA 1
ATOM 665 C C . GLU A 1 83 ? -35.830 -11.044 10.588 1.00 32.38 83 GLU A C 1
ATOM 667 O O . GLU A 1 83 ? -35.895 -9.962 11.172 1.00 32.38 83 GLU A O 1
ATOM 672 N N . LEU A 1 84 ? -36.347 -11.248 9.365 1.00 33.06 84 LEU A N 1
ATOM 673 C CA . LEU A 1 84 ? -37.776 -11.321 8.987 1.00 33.06 84 LEU A CA 1
ATOM 674 C C . LEU A 1 84 ? -37.900 -11.810 7.532 1.00 33.06 84 LEU A C 1
ATOM 676 O O . LEU A 1 84 ? -37.163 -11.282 6.668 1.00 33.06 84 LEU A O 1
#

Radius of gyration: 18.84 Å; Cα contacts (8 Å, |Δi|>4): 46; chains: 1; bounding box: 54×23×44 Å

InterPro domains:
  IPR006222 GCVT, N-terminal domain [PF01571] (1-67)
  IPR027266 Aminomethyltransferase superfamily [G3DSA:3.30.1360.120] (1-81)
  IPR028896 Aminomethyltransferase-like [PTHR43757] (1-66)

pLDDT: mean 75.17, std 19.67, range [30.33, 95.44]

Secondary structure (DSSP, 8-state):
-EEETTEEE-S--SS-HHHHHHHHHHS------TTS------STTHHHHHHHHSSS--TTPPTT---TTTS-------------

Foldseek 3Di:
DDDDPNDDDDPDDPDDPVVVVVCVVVHNDDDDPVVAAAADDDDPCRQVVVVVVDVDHPVPDDPPDDDPDDNGDHDPDDPPDDDD

Solvent-accessible surface area (backbone atoms only — not comparable to full-atom values): 5986 Å² total; per-residue (Å²): 116,44,84,52,98,92,40,81,42,75,86,65,67,100,62,55,68,65,57,54,53,52,40,44,75,77,58,77,72,89,77,92,61,80,88,56,63,72,51,83,86,82,67,92,61,46,54,66,55,49,43,74,78,38,98,56,82,59,83,79,56,53,92,95,60,82,61,94,93,64,84,51,68,59,72,88,74,75,80,87,83,78,93,131

Organism: Engystomops pustulosus (NCBI:txid76066)

Mean predicted aligned error: 10.62 Å